Protein AF-A0A815VNF5-F1 (afdb_monomer_lite)

Structure (mmCIF, N/CA/C/O backbone):
data_AF-A0A815VNF5-F1
#
_entry.id   AF-A0A815VNF5-F1
#
loop_
_atom_site.group_PDB
_atom_site.id
_atom_site.type_symbol
_atom_site.label_atom_id
_atom_site.label_alt_id
_atom_site.label_comp_id
_atom_site.label_asym_id
_atom_site.label_entity_id
_atom_site.label_seq_id
_atom_site.pdbx_PDB_ins_code
_atom_site.Cartn_x
_atom_site.Cartn_y
_atom_site.Cartn_z
_atom_site.occupancy
_atom_site.B_iso_or_equiv
_atom_site.auth_seq_id
_atom_site.auth_comp_id
_atom_site.auth_asym_id
_atom_site.auth_atom_id
_atom_site.pdbx_PDB_model_num
ATOM 1 N N . MET A 1 1 ? -1.645 0.702 -2.347 1.00 74.38 1 MET A N 1
ATOM 2 C CA . MET A 1 1 ? -3.074 0.813 -1.986 1.00 74.38 1 MET A CA 1
ATOM 3 C C . MET A 1 1 ? -3.309 1.070 -0.500 1.00 74.38 1 MET A C 1
ATOM 5 O O . MET A 1 1 ? -3.983 2.034 -0.186 1.00 74.38 1 MET A O 1
ATOM 9 N N . GLN A 1 2 ? -2.699 0.323 0.430 1.00 83.88 2 GLN A N 1
ATOM 10 C CA . GLN A 1 2 ? -2.966 0.500 1.873 1.00 83.88 2 GLN A CA 1
ATOM 11 C C . GLN A 1 2 ? -2.669 1.914 2.420 1.00 83.88 2 GLN A C 1
ATOM 13 O O . GLN A 1 2 ? -3.548 2.535 3.009 1.00 83.88 2 GLN A O 1
ATOM 18 N N . ILE A 1 3 ? -1.483 2.481 2.158 1.00 82.69 3 ILE A N 1
ATOM 19 C CA . ILE A 1 3 ? -1.158 3.862 2.581 1.00 82.69 3 ILE A CA 1
ATOM 20 C C . ILE A 1 3 ? -2.130 4.875 1.956 1.00 82.69 3 ILE A C 1
ATOM 22 O O . ILE A 1 3 ? -2.616 5.762 2.647 1.00 82.69 3 ILE A O 1
ATOM 26 N N . LEU A 1 4 ? -2.454 4.707 0.669 1.00 78.62 4 LEU A N 1
ATOM 27 C CA . LEU A 1 4 ? -3.391 5.577 -0.043 1.00 78.62 4 LEU A CA 1
ATOM 28 C C . LEU A 1 4 ? -4.777 5.576 0.613 1.00 78.62 4 LEU A C 1
ATOM 30 O O . LEU A 1 4 ? -5.320 6.647 0.855 1.00 78.62 4 LEU A O 1
ATOM 34 N N . SER A 1 5 ? -5.307 4.397 0.957 1.00 80.00 5 SER A N 1
ATOM 35 C CA . SER A 1 5 ? -6.623 4.278 1.600 1.00 80.00 5 SER A CA 1
ATOM 36 C C . SER A 1 5 ? -6.705 5.013 2.941 1.00 80.00 5 SER A C 1
ATOM 38 O O . SER A 1 5 ? -7.754 5.540 3.275 1.00 80.00 5 SER A O 1
ATOM 40 N N . ILE A 1 6 ? -5.593 5.113 3.682 1.00 82.25 6 ILE A N 1
ATOM 41 C CA . ILE A 1 6 ? -5.537 5.842 4.960 1.00 82.25 6 ILE A CA 1
ATOM 42 C C . ILE A 1 6 ? -5.470 7.358 4.733 1.00 82.25 6 ILE A C 1
ATOM 44 O O . ILE A 1 6 ? -6.067 8.121 5.484 1.00 82.25 6 ILE A O 1
ATOM 48 N N . VAL A 1 7 ? -4.740 7.806 3.710 1.00 80.44 7 VAL A N 1
ATOM 49 C CA . VAL A 1 7 ? -4.598 9.239 3.390 1.00 80.44 7 VAL A CA 1
ATOM 50 C C . VAL A 1 7 ? -5.891 9.819 2.835 1.00 80.44 7 VAL A C 1
ATOM 52 O O . VAL A 1 7 ? -6.235 10.954 3.143 1.00 80.44 7 VAL A O 1
ATOM 55 N N . ALA A 1 8 ? -6.585 9.041 2.010 1.00 76.44 8 ALA A N 1
ATOM 56 C CA . ALA A 1 8 ? -7.826 9.439 1.364 1.00 76.44 8 ALA A CA 1
ATOM 57 C C . ALA A 1 8 ? -9.077 9.082 2.184 1.00 76.44 8 ALA A C 1
ATOM 59 O O . ALA A 1 8 ? -10.189 9.249 1.689 1.00 76.44 8 ALA A O 1
ATOM 60 N N . LEU A 1 9 ? -8.906 8.580 3.414 1.00 76.94 9 LEU A N 1
ATOM 61 C CA . LEU A 1 9 ? -10.015 8.193 4.276 1.00 76.94 9 LEU A CA 1
ATOM 62 C C . LEU A 1 9 ? -10.862 9.419 4.629 1.00 76.94 9 LEU A C 1
ATOM 64 O O . LEU A 1 9 ? -10.343 10.438 5.096 1.00 76.94 9 LEU A O 1
ATOM 68 N N . GLU A 1 10 ? -12.176 9.305 4.466 1.00 69.69 10 GLU A N 1
ATOM 69 C CA . GLU A 1 10 ? -13.089 10.275 5.058 1.00 69.69 10 GLU A CA 1
ATOM 70 C C . GLU A 1 10 ? -13.142 10.103 6.578 1.00 69.69 10 GLU A C 1
ATOM 72 O O . GLU A 1 10 ? -12.701 9.099 7.146 1.00 69.69 10 GLU A O 1
ATOM 77 N N . LYS A 1 11 ? -13.687 11.108 7.268 1.00 71.75 11 LYS A N 1
ATOM 78 C CA . LYS A 1 11 ? -13.906 11.011 8.709 1.00 71.75 11 LYS A CA 1
ATOM 79 C C . LYS A 1 11 ? -14.863 9.850 8.990 1.00 71.75 11 LYS A C 1
ATOM 81 O O . LYS A 1 11 ? -16.056 9.959 8.721 1.00 71.75 11 LYS A O 1
ATOM 86 N N . SER A 1 12 ? -14.348 8.784 9.594 1.00 61.00 12 SER A N 1
ATOM 87 C CA . SER A 1 12 ? -15.161 7.640 9.990 1.00 61.00 12 SER A CA 1
ATOM 88 C C . SER A 1 12 ? -16.193 8.041 11.051 1.00 61.00 12 SER A C 1
ATOM 90 O O . SER A 1 12 ? -15.933 8.859 11.941 1.00 61.00 12 SER A O 1
ATOM 92 N N . CYS A 1 13 ? -17.388 7.448 10.980 1.00 65.69 13 CYS A N 1
ATOM 93 C CA . CYS A 1 13 ? -18.442 7.663 11.975 1.00 65.69 13 CYS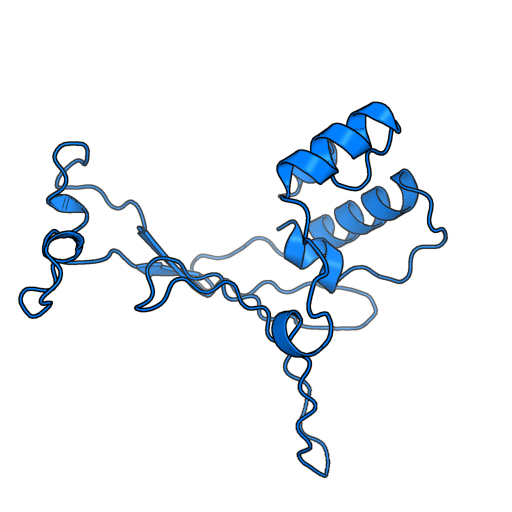 A CA 1
ATOM 94 C C . CYS A 1 13 ? -18.052 7.141 13.374 1.00 65.69 13 CYS A C 1
ATOM 96 O O . CYS A 1 13 ? -18.627 7.573 14.374 1.00 65.69 13 CYS A O 1
ATOM 98 N N . SER A 1 14 ? -17.065 6.239 13.459 1.00 75.69 14 SER A N 1
ATOM 99 C CA . SER A 1 14 ? -16.522 5.701 14.709 1.00 75.69 14 SER A CA 1
ATOM 100 C C . SER A 1 14 ? -15.030 5.376 14.615 1.00 75.69 14 SER A C 1
ATOM 102 O O . SER A 1 14 ? -14.457 5.283 13.533 1.00 75.69 14 SER A O 1
ATOM 104 N N . THR A 1 15 ? -14.405 5.148 15.770 1.00 73.00 15 THR A N 1
ATOM 105 C CA . THR A 1 15 ? -13.019 4.668 15.902 1.00 73.00 15 THR A CA 1
ATOM 106 C C . THR A 1 15 ? -12.923 3.141 15.991 1.00 73.00 15 THR A C 1
ATOM 108 O O . THR A 1 15 ? -11.851 2.601 16.266 1.00 73.00 15 THR A O 1
ATOM 111 N N . LYS A 1 16 ? -14.040 2.428 15.794 1.00 82.62 16 LYS A N 1
ATOM 112 C CA . LYS A 1 16 ? -14.064 0.964 15.756 1.00 82.62 16 LYS A CA 1
ATOM 113 C C . LYS A 1 16 ? -13.322 0.454 14.528 1.00 82.62 16 LYS A C 1
ATOM 115 O O . LYS A 1 16 ? -13.369 1.054 13.459 1.00 82.62 16 LYS A O 1
ATOM 120 N N . GLY A 1 17 ? -12.659 -0.686 14.693 1.00 79.19 17 GLY A N 1
ATOM 121 C CA . GLY A 1 17 ? -11.789 -1.211 13.653 1.00 79.19 17 GLY A CA 1
ATOM 122 C C . GLY A 1 17 ? -12.496 -1.622 12.367 1.00 79.19 17 GLY A C 1
ATOM 123 O O . GLY A 1 17 ? -11.948 -1.394 11.297 1.00 79.19 17 GLY A O 1
ATOM 124 N N . GLU A 1 18 ? -13.707 -2.175 12.457 1.00 83.69 18 GLU A N 1
ATOM 125 C CA . GLU A 1 18 ? -14.493 -2.528 11.267 1.00 83.69 18 GLU A CA 1
ATOM 126 C C . GLU A 1 18 ? -14.957 -1.284 10.505 1.00 83.69 18 GLU A C 1
ATOM 128 O O . GLU A 1 18 ? -14.762 -1.224 9.298 1.00 83.69 18 GLU A O 1
ATOM 133 N N . ASP A 1 19 ? -15.427 -0.251 11.206 1.00 84.94 19 ASP A N 1
ATOM 134 C CA . ASP A 1 19 ? -15.868 1.001 10.580 1.00 84.94 19 ASP A CA 1
ATOM 135 C C . ASP A 1 19 ? -14.719 1.680 9.807 1.00 84.94 19 ASP A C 1
ATOM 137 O O . ASP A 1 19 ? -14.915 2.196 8.711 1.00 84.94 19 ASP A O 1
ATOM 141 N N . ILE A 1 20 ? -13.487 1.633 10.332 1.00 84.44 20 ILE A N 1
ATOM 142 C CA . ILE A 1 20 ? -12.302 2.141 9.617 1.00 84.44 20 ILE A CA 1
ATOM 143 C C . ILE A 1 20 ? -12.037 1.326 8.343 1.00 84.44 20 ILE A C 1
ATOM 145 O O . ILE A 1 20 ? -11.663 1.888 7.315 1.00 84.44 20 ILE A O 1
ATOM 149 N N . ARG A 1 21 ? -12.208 0.002 8.394 1.00 86.44 21 ARG A N 1
ATOM 150 C CA . ARG A 1 21 ? -11.981 -0.884 7.241 1.00 86.44 21 ARG A CA 1
ATOM 151 C C . ARG A 1 21 ? -13.049 -0.696 6.170 1.00 86.44 21 ARG A C 1
ATOM 153 O O . ARG A 1 21 ? -12.710 -0.680 4.991 1.00 86.44 21 ARG A O 1
ATOM 160 N N . ASP A 1 22 ? -14.297 -0.473 6.567 1.00 87.38 22 ASP A N 1
ATOM 161 C CA . ASP A 1 22 ? -15.389 -0.161 5.644 1.00 87.38 22 ASP A CA 1
ATOM 162 C C . ASP A 1 22 ? -15.110 1.134 4.868 1.00 87.38 22 ASP A C 1
ATOM 164 O O . ASP A 1 22 ? -15.230 1.154 3.640 1.00 87.38 22 ASP A O 1
ATOM 168 N N . GLU A 1 23 ? -14.627 2.181 5.545 1.00 84.62 23 GLU A N 1
ATOM 169 C CA . GLU A 1 23 ? -14.225 3.425 4.875 1.00 84.62 23 GLU A CA 1
ATOM 170 C C . GLU A 1 23 ? -13.025 3.223 3.936 1.00 84.62 23 GLU A C 1
ATOM 172 O O . GLU A 1 23 ? -12.998 3.779 2.837 1.00 84.62 23 GLU A O 1
ATOM 177 N N . LYS A 1 24 ? -12.053 2.369 4.294 1.00 86.25 24 LYS A N 1
ATOM 178 C CA . LYS A 1 24 ? -10.941 2.030 3.385 1.00 86.25 24 LYS A CA 1
ATOM 179 C C . LYS A 1 24 ? -11.449 1.374 2.102 1.00 86.25 24 LYS A C 1
ATOM 181 O O . LYS A 1 24 ? -11.000 1.741 1.018 1.00 86.25 24 LYS A O 1
ATOM 186 N N . VAL A 1 25 ? -12.379 0.424 2.211 1.00 88.06 25 VAL A N 1
ATOM 187 C CA . VAL A 1 25 ? -12.983 -0.251 1.049 1.00 88.06 25 VAL A CA 1
ATOM 188 C C . VAL A 1 25 ? -13.771 0.741 0.194 1.00 88.06 25 VAL A C 1
ATOM 190 O O . VAL A 1 25 ? -13.657 0.712 -1.030 1.00 88.06 25 VAL A O 1
ATOM 193 N N . LYS A 1 26 ? -14.521 1.660 0.815 1.00 84.75 26 LYS A N 1
ATOM 194 C CA . LYS A 1 26 ? -15.244 2.730 0.110 1.00 84.75 26 LYS A CA 1
ATOM 195 C C . LYS A 1 26 ? -14.292 3.581 -0.734 1.00 84.75 26 LYS A C 1
ATOM 197 O O . LYS A 1 26 ? -14.567 3.810 -1.907 1.00 84.75 26 LYS A O 1
ATOM 202 N N . VAL A 1 27 ? -13.147 3.973 -0.171 1.00 83.69 27 VAL A N 1
ATOM 203 C CA . VAL A 1 27 ? -12.111 4.712 -0.906 1.00 83.69 27 VAL A CA 1
ATOM 204 C C . VAL A 1 27 ? -11.576 3.899 -2.081 1.00 83.69 27 VAL A C 1
ATOM 206 O O . VAL A 1 27 ? -11.474 4.445 -3.175 1.00 83.69 27 VAL A O 1
ATOM 209 N N . LEU A 1 28 ? -11.254 2.614 -1.885 1.00 83.69 28 LEU A N 1
ATOM 210 C CA . LEU A 1 28 ? -10.732 1.756 -2.959 1.00 83.69 28 LEU A CA 1
ATOM 211 C C . LEU A 1 28 ? -11.724 1.627 -4.124 1.00 83.69 28 LEU A C 1
ATOM 213 O O . LEU A 1 28 ? -11.316 1.726 -5.275 1.00 83.69 28 LEU A O 1
ATOM 217 N N . ARG A 1 29 ? -13.026 1.530 -3.835 1.00 83.44 29 ARG A N 1
ATOM 218 C CA . ARG A 1 29 ? -14.090 1.508 -4.856 1.00 83.44 29 ARG A CA 1
ATOM 219 C C . ARG A 1 29 ? -14.216 2.802 -5.657 1.00 83.44 29 ARG A C 1
ATOM 221 O O . ARG A 1 29 ? -14.684 2.773 -6.791 1.00 83.44 29 ARG A O 1
ATOM 228 N N . CYS A 1 30 ? -13.817 3.934 -5.082 1.00 81.38 30 CYS A N 1
ATOM 229 C CA . CYS A 1 30 ? -13.821 5.230 -5.760 1.00 81.38 30 CYS A CA 1
ATOM 230 C C . CYS A 1 30 ? -12.596 5.450 -6.665 1.00 81.38 30 CYS A C 1
ATOM 232 O O . CYS A 1 30 ? -12.515 6.480 -7.342 1.00 81.38 30 CYS A O 1
ATOM 234 N N . ILE A 1 31 ? -11.634 4.521 -6.671 1.00 80.75 31 ILE A N 1
ATOM 235 C CA . ILE A 1 31 ? -10.441 4.606 -7.512 1.00 80.75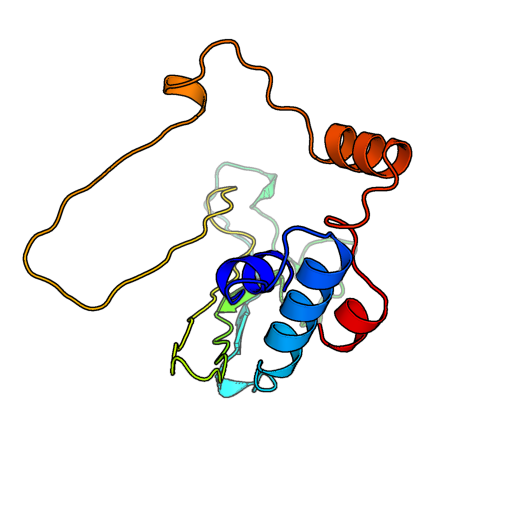 31 ILE A CA 1
ATOM 236 C C . ILE A 1 31 ? -10.809 4.182 -8.929 1.00 80.75 31 ILE A C 1
ATOM 238 O O . ILE A 1 31 ? -11.252 3.062 -9.177 1.00 80.75 31 ILE A O 1
ATOM 242 N N . SER A 1 32 ? -10.603 5.088 -9.883 1.00 80.19 32 SER A N 1
ATOM 243 C CA . SER A 1 32 ? -10.815 4.761 -11.294 1.00 80.19 32 SER A CA 1
ATOM 244 C C . SER A 1 32 ? -9.795 3.712 -11.767 1.00 80.19 32 SER A C 1
ATOM 246 O O . SER A 1 32 ? -8.622 3.809 -11.394 1.00 80.19 32 SER A O 1
ATOM 248 N N . PRO A 1 33 ? -10.194 2.738 -12.611 1.00 80.88 33 PRO A N 1
ATOM 249 C CA . PRO A 1 33 ? -9.265 1.762 -13.169 1.00 80.88 33 PRO A CA 1
ATOM 250 C C . PRO A 1 33 ? -8.078 2.444 -13.854 1.00 80.88 33 PRO A C 1
ATOM 252 O O . PRO A 1 33 ? -8.257 3.348 -14.672 1.00 80.88 33 PRO A O 1
ATOM 255 N N . ILE A 1 34 ? -6.869 1.989 -13.526 1.00 81.06 34 ILE A N 1
ATOM 256 C CA . ILE A 1 34 ? -5.627 2.552 -14.056 1.00 81.06 34 ILE A CA 1
ATOM 257 C C . ILE A 1 34 ? -5.552 2.271 -15.557 1.00 81.06 34 ILE A C 1
ATOM 259 O O . ILE A 1 34 ? -5.614 1.117 -15.991 1.00 81.06 34 ILE A O 1
ATOM 263 N N . LYS A 1 35 ? -5.373 3.320 -16.358 1.00 82.00 35 LYS A N 1
ATOM 264 C CA . LYS A 1 35 ? -5.136 3.192 -17.795 1.00 82.00 35 LYS A CA 1
ATOM 265 C C . LYS A 1 35 ? -3.643 3.188 -18.092 1.00 82.00 35 LYS A C 1
ATOM 267 O O . LYS A 1 35 ? -2.852 3.783 -17.372 1.00 82.00 35 LYS A O 1
ATOM 272 N N . MET A 1 36 ? -3.254 2.580 -19.212 1.00 79.69 36 MET A N 1
ATOM 273 C CA . MET A 1 36 ? -1.845 2.534 -19.632 1.00 79.69 36 MET A CA 1
ATOM 274 C C . MET A 1 36 ? -1.259 3.919 -19.951 1.00 79.69 36 MET A C 1
ATOM 276 O O . MET A 1 36 ? -0.047 4.080 -19.898 1.00 79.69 36 MET A O 1
ATOM 280 N N . GLU A 1 37 ? -2.100 4.913 -20.259 1.00 81.94 37 GLU A N 1
ATOM 281 C CA . GLU A 1 37 ? -1.680 6.311 -20.456 1.00 81.94 37 GLU A CA 1
ATOM 282 C C . GLU A 1 37 ? -1.186 6.975 -19.161 1.00 81.94 37 GLU A C 1
ATOM 284 O O . GLU A 1 37 ? -0.298 7.824 -19.206 1.00 81.94 37 GLU A O 1
ATOM 289 N N . ASP A 1 38 ? -1.687 6.520 -18.012 1.00 74.88 38 ASP A N 1
ATOM 290 C CA . ASP A 1 38 ? -1.368 7.063 -16.689 1.00 74.88 38 ASP A CA 1
ATOM 291 C C . ASP A 1 38 ? -0.214 6.317 -16.001 1.00 74.88 38 ASP A C 1
ATOM 293 O O . ASP A 1 38 ? 0.107 6.591 -14.840 1.00 74.88 38 ASP A O 1
ATOM 297 N N . VAL A 1 39 ? 0.396 5.348 -16.695 1.00 78.44 39 VAL A N 1
ATOM 298 C CA . VAL A 1 39 ? 1.434 4.474 -16.145 1.00 78.44 39 VAL A CA 1
ATOM 299 C C . VAL A 1 39 ? 2.729 4.631 -16.921 1.00 78.44 39 VAL A C 1
ATOM 301 O O . VAL A 1 39 ? 2.836 4.280 -18.093 1.00 78.44 39 VAL A O 1
ATOM 304 N N . VAL A 1 40 ? 3.771 5.058 -16.212 1.00 80.56 40 VAL A N 1
ATOM 305 C CA . VAL A 1 40 ? 5.140 5.016 -16.728 1.00 80.56 40 VAL A CA 1
ATOM 306 C C . VAL A 1 40 ? 5.867 3.836 -16.098 1.00 80.56 40 VAL A C 1
ATOM 308 O O . VAL A 1 40 ? 6.143 3.823 -14.894 1.00 80.56 40 VAL A O 1
ATOM 311 N N . LEU A 1 41 ? 6.195 2.859 -16.939 1.00 80.94 41 LEU A N 1
ATOM 312 C CA . LEU A 1 41 ? 6.989 1.689 -16.582 1.00 80.94 41 LEU A CA 1
ATOM 313 C C . LEU A 1 41 ? 8.439 1.887 -17.021 1.00 80.94 41 LEU A C 1
ATOM 315 O O . LEU A 1 41 ? 8.708 2.397 -18.106 1.00 80.94 41 LEU A O 1
ATOM 319 N N . GLY A 1 42 ? 9.372 1.448 -16.187 1.00 78.56 42 GLY A N 1
ATOM 320 C CA . GLY A 1 42 ? 10.796 1.461 -16.482 1.00 78.56 42 GLY A CA 1
ATOM 321 C C . GLY A 1 42 ? 11.474 0.172 -16.036 1.00 78.56 42 GLY A C 1
ATOM 322 O O . GLY A 1 42 ? 11.014 -0.533 -15.133 1.00 78.56 42 GLY A O 1
ATOM 323 N N . GLN A 1 43 ? 12.603 -0.125 -16.665 1.00 80.69 43 GLN A N 1
ATOM 324 C CA . GLN A 1 43 ? 13.484 -1.215 -16.272 1.00 80.69 43 GLN A CA 1
ATOM 325 C C . GLN A 1 43 ? 14.886 -0.650 -16.050 1.00 80.69 43 GLN A C 1
ATOM 327 O O . GLN A 1 43 ? 15.359 0.138 -16.870 1.00 80.69 43 GLN A O 1
ATOM 332 N N . TYR A 1 44 ? 15.528 -0.994 -14.931 1.00 76.56 44 TYR A N 1
ATOM 333 C CA . TYR A 1 44 ? 16.880 -0.511 -14.672 1.00 76.56 44 TYR A CA 1
ATOM 334 C C . TYR A 1 44 ? 17.879 -1.257 -15.560 1.00 76.56 44 TYR A C 1
ATOM 336 O O . TYR A 1 44 ? 17.833 -2.483 -15.703 1.00 76.56 44 TYR A O 1
ATOM 344 N N . ILE A 1 45 ? 18.779 -0.483 -16.151 1.00 78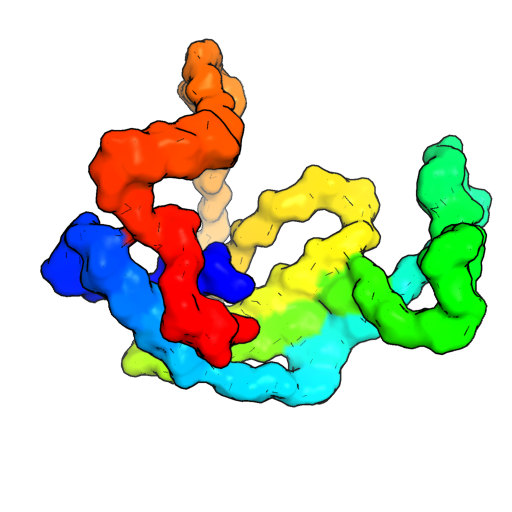.06 45 ILE A N 1
ATOM 345 C CA . ILE A 1 45 ? 19.897 -0.954 -16.964 1.00 78.06 45 ILE A CA 1
ATOM 346 C C . ILE A 1 45 ? 21.193 -0.824 -16.163 1.00 78.06 45 ILE A C 1
ATOM 348 O O . ILE A 1 45 ? 21.234 -0.083 -15.178 1.00 78.06 45 ILE A O 1
ATOM 352 N N . ASP A 1 46 ? 22.229 -1.553 -16.576 1.00 72.94 46 ASP A N 1
ATOM 353 C CA . ASP A 1 46 ? 23.555 -1.479 -15.960 1.00 72.94 46 ASP A CA 1
ATOM 354 C C . ASP A 1 46 ? 24.070 -0.028 -15.922 1.00 72.94 46 ASP A C 1
ATOM 356 O O . ASP A 1 46 ? 23.921 0.744 -16.877 1.00 72.94 46 ASP A O 1
ATOM 360 N N . LYS A 1 47 ? 24.676 0.338 -14.792 1.00 66.31 47 LYS A N 1
ATOM 361 C CA . LYS A 1 47 ? 25.342 1.613 -14.569 1.00 66.31 47 LYS A CA 1
ATOM 362 C C . LYS A 1 47 ? 26.841 1.355 -14.400 1.00 66.31 47 LYS A C 1
ATOM 364 O O . LYS A 1 47 ? 27.354 1.225 -13.290 1.00 66.31 47 LYS A O 1
ATOM 369 N N . SER A 1 48 ? 27.564 1.355 -15.519 1.00 58.84 48 SER A N 1
ATOM 370 C CA . SER A 1 48 ? 29.009 1.078 -15.576 1.00 58.84 48 SER A CA 1
ATOM 371 C C . SER A 1 48 ? 29.886 2.023 -14.729 1.00 58.84 48 SER A C 1
ATOM 373 O O . SER A 1 48 ? 31.020 1.670 -14.400 1.00 58.84 48 SER A O 1
ATOM 375 N N . ASP A 1 49 ? 29.358 3.196 -14.356 1.00 59.47 49 ASP A N 1
ATOM 376 C CA . ASP A 1 49 ? 30.048 4.273 -13.627 1.00 59.47 49 ASP A CA 1
ATOM 377 C C . ASP A 1 49 ? 29.855 4.270 -12.094 1.00 59.47 49 ASP A C 1
ATOM 379 O O . ASP A 1 49 ? 30.376 5.153 -11.411 1.00 59.47 49 ASP A O 1
ATOM 383 N N . SER A 1 50 ? 29.124 3.316 -11.499 1.00 57.84 50 SER A N 1
ATOM 384 C CA . SER A 1 50 ? 28.982 3.259 -10.032 1.00 57.84 50 SER A CA 1
ATOM 385 C C . SER A 1 50 ? 30.110 2.474 -9.350 1.00 57.84 50 SER A C 1
ATOM 387 O O . SER A 1 50 ? 30.468 1.368 -9.763 1.00 57.84 50 SER A O 1
ATOM 389 N N . SER A 1 51 ? 30.645 3.027 -8.255 1.00 56.81 51 SER A N 1
ATOM 390 C CA . SER A 1 51 ? 31.662 2.394 -7.398 1.00 56.81 51 SER A CA 1
ATOM 391 C C . SER A 1 51 ? 31.140 1.197 -6.591 1.00 56.81 51 SER A C 1
ATOM 393 O O . SER A 1 51 ? 31.938 0.405 -6.099 1.00 56.81 51 SER A O 1
ATOM 395 N N . ASP A 1 52 ? 29.820 1.050 -6.468 1.00 58.44 52 ASP A N 1
ATOM 396 C CA . ASP A 1 52 ? 29.177 -0.060 -5.765 1.00 58.44 52 ASP A CA 1
ATOM 397 C C . ASP A 1 52 ? 28.948 -1.257 -6.699 1.00 58.44 52 ASP A C 1
ATOM 399 O O . ASP A 1 52 ? 28.231 -1.155 -7.696 1.00 58.44 52 ASP A O 1
ATOM 403 N N . ASN A 1 53 ? 29.529 -2.410 -6.347 1.00 58.50 53 ASN A N 1
ATOM 404 C CA . ASN A 1 53 ? 29.463 -3.656 -7.126 1.00 58.50 53 ASN A CA 1
ATOM 405 C C . ASN A 1 53 ? 28.033 -4.179 -7.366 1.00 58.50 53 ASN A C 1
ATOM 407 O O . ASN A 1 53 ? 27.809 -4.867 -8.356 1.00 58.50 53 ASN A O 1
ATOM 411 N N . GLU A 1 54 ? 27.072 -3.855 -6.496 1.00 58.31 54 GLU A N 1
ATOM 412 C CA . GLU A 1 54 ? 25.682 -4.336 -6.592 1.00 58.31 54 GLU A CA 1
ATOM 413 C C . GLU A 1 54 ? 24.867 -3.616 -7.687 1.00 58.31 54 GLU A C 1
ATOM 415 O O . GLU A 1 54 ? 23.899 -4.172 -8.195 1.00 58.31 54 GLU A O 1
ATOM 420 N N . TYR A 1 55 ? 25.280 -2.413 -8.109 1.00 57.44 55 TYR A N 1
ATOM 421 C CA . TYR A 1 55 ? 24.585 -1.619 -9.138 1.00 57.44 55 TYR A CA 1
ATOM 422 C C . TYR A 1 55 ? 25.201 -1.745 -10.545 1.00 57.44 55 TYR A C 1
ATOM 424 O O . TYR A 1 55 ? 24.720 -1.104 -11.478 1.00 57.44 55 TYR A O 1
ATOM 432 N N . ARG A 1 56 ? 26.240 -2.580 -10.707 1.00 60.66 56 ARG A N 1
ATOM 433 C CA . ARG A 1 56 ? 26.940 -2.839 -11.987 1.00 60.66 56 ARG A CA 1
ATOM 434 C C . ARG A 1 56 ? 26.297 -3.945 -12.837 1.00 60.66 56 ARG A C 1
ATOM 436 O O . ARG A 1 56 ? 26.938 -4.489 -13.729 1.00 60.66 56 ARG A O 1
ATOM 443 N N . GLN A 1 57 ? 25.096 -4.391 -12.483 1.00 67.81 57 GLN A N 1
ATOM 444 C CA . GLN A 1 57 ? 24.379 -5.436 -13.210 1.00 67.81 57 GLN A CA 1
ATOM 445 C C . GLN A 1 57 ? 22.973 -4.935 -13.493 1.00 67.81 57 GLN A C 1
ATOM 447 O O . GLN A 1 57 ? 22.260 -4.535 -12.572 1.00 67.81 57 GLN A O 1
ATOM 452 N N . GLY A 1 58 ? 22.577 -4.936 -14.764 1.00 74.50 58 GLY A N 1
ATOM 453 C CA . GLY A 1 58 ? 21.220 -4.623 -15.178 1.00 74.50 58 GLY A CA 1
ATOM 454 C C . GLY A 1 58 ? 20.247 -5.726 -14.765 1.00 74.50 58 GLY A C 1
ATOM 455 O O . GLY A 1 58 ? 20.630 -6.836 -14.395 1.00 74.50 58 GLY A O 1
ATOM 456 N N . TYR A 1 59 ? 18.948 -5.441 -14.839 1.00 78.88 59 TYR A N 1
ATOM 457 C CA . TYR A 1 59 ? 17.931 -6.423 -14.454 1.00 78.88 59 TYR A CA 1
ATOM 458 C C . TYR A 1 59 ? 17.999 -7.717 -15.280 1.00 78.88 59 TYR A C 1
ATOM 460 O O . TYR A 1 59 ? 17.774 -8.805 -14.751 1.00 78.88 59 TYR A O 1
ATOM 468 N N . LEU A 1 60 ? 18.353 -7.596 -16.562 1.00 81.12 60 LEU A N 1
ATOM 469 C CA . LEU A 1 60 ? 18.498 -8.718 -17.495 1.00 81.12 60 LEU A CA 1
ATOM 470 C C . LEU A 1 60 ? 19.802 -9.510 -17.307 1.00 81.12 60 LEU A C 1
ATOM 472 O O . LEU A 1 60 ? 19.914 -10.615 -17.834 1.00 81.12 60 LEU A O 1
ATOM 476 N N . ASP A 1 61 ? 20.765 -8.974 -16.553 1.00 79.88 61 ASP A N 1
ATOM 477 C CA . ASP A 1 61 ? 22.044 -9.638 -16.272 1.00 79.88 61 ASP A CA 1
ATOM 478 C C . ASP A 1 61 ? 21.946 -10.600 -15.080 1.00 79.88 61 ASP A C 1
ATOM 480 O O . ASP A 1 61 ? 22.858 -11.388 -14.822 1.00 79.88 61 ASP A O 1
ATOM 484 N N . ASN A 1 62 ? 20.828 -10.564 -14.348 1.00 79.31 62 ASN A N 1
ATOM 485 C CA . ASN A 1 62 ? 20.589 -11.454 -13.225 1.00 79.31 62 ASN A CA 1
ATOM 486 C C . ASN A 1 62 ? 20.314 -12.889 -13.731 1.00 79.31 62 ASN A C 1
ATOM 488 O O . ASN A 1 62 ? 19.384 -13.084 -14.517 1.00 79.31 62 ASN A O 1
ATOM 492 N N . PRO A 1 63 ? 21.049 -13.919 -13.259 1.00 77.56 63 PRO A N 1
ATOM 493 C CA . PRO A 1 63 ? 20.917 -15.297 -13.750 1.00 77.56 63 PRO A CA 1
ATOM 494 C C . PRO A 1 63 ? 19.525 -15.917 -13.542 1.00 77.56 63 PRO A C 1
ATOM 496 O O . PRO A 1 63 ? 19.209 -16.921 -14.176 1.00 77.56 63 PRO A O 1
ATOM 499 N N . GLY A 1 64 ? 18.689 -15.341 -12.669 1.00 81.62 64 GLY A N 1
ATOM 500 C CA . GLY A 1 64 ? 17.301 -15.766 -12.462 1.00 81.62 64 GLY A CA 1
ATOM 501 C C . GLY A 1 64 ? 16.274 -15.134 -13.412 1.00 81.62 64 GLY A C 1
ATOM 502 O O . GLY A 1 64 ? 15.087 -15.435 -13.291 1.00 81.62 64 GLY A O 1
ATOM 503 N N . VAL A 1 65 ? 16.685 -14.243 -14.322 1.00 83.25 65 VAL A N 1
ATOM 504 C CA . VAL A 1 65 ? 15.786 -13.449 -15.173 1.00 83.25 65 VAL A CA 1
ATOM 505 C C . VAL A 1 65 ? 15.984 -13.811 -16.646 1.00 83.25 65 VAL A C 1
ATOM 507 O O . VAL A 1 65 ? 17.102 -13.957 -17.132 1.00 83.25 65 VAL A O 1
ATOM 510 N N . SER A 1 66 ? 14.879 -13.965 -17.382 1.00 84.25 66 SER A N 1
ATOM 511 C CA . SER A 1 66 ? 14.935 -14.159 -18.836 1.00 84.25 66 SER A CA 1
ATOM 512 C C . SER A 1 66 ? 15.465 -12.903 -19.532 1.00 84.25 66 SER A C 1
ATOM 514 O O . SER A 1 66 ? 15.043 -11.795 -19.206 1.00 84.25 66 SER A O 1
ATOM 516 N N . LYS A 1 67 ? 16.319 -13.070 -20.547 1.00 80.94 67 LYS A N 1
ATOM 517 C CA . LYS A 1 67 ? 16.893 -11.955 -21.323 1.00 80.94 67 LYS A CA 1
ATOM 518 C C . LYS A 1 67 ? 15.851 -11.139 -22.101 1.00 80.94 67 LYS A C 1
ATOM 520 O O . LYS A 1 67 ? 16.103 -9.980 -22.395 1.00 80.94 67 LYS A O 1
ATOM 525 N N . ASP A 1 68 ? 14.675 -11.712 -22.355 1.00 85.62 68 ASP A N 1
ATOM 526 C CA . ASP A 1 68 ? 13.539 -11.034 -23.002 1.00 85.62 68 ASP A CA 1
ATOM 527 C C . ASP A 1 68 ? 12.497 -10.517 -21.988 1.00 85.62 68 ASP A C 1
ATOM 529 O O . ASP A 1 68 ? 11.357 -10.197 -22.341 1.00 85.62 68 ASP A O 1
ATOM 533 N N . SER A 1 69 ? 12.846 -10.472 -20.697 1.00 84.62 69 SER A N 1
ATOM 534 C CA . SER A 1 69 ? 11.927 -10.066 -19.634 1.00 84.62 69 SER A CA 1
ATOM 535 C C . SER A 1 69 ? 11.528 -8.595 -19.755 1.00 84.62 69 SER A C 1
ATOM 537 O O . SER A 1 69 ? 12.347 -7.689 -19.618 1.00 84.62 69 SER A O 1
ATOM 539 N N . LYS A 1 70 ? 10.226 -8.349 -19.916 1.00 80.25 70 LYS A N 1
ATOM 540 C CA . LYS A 1 70 ? 9.622 -7.006 -19.872 1.00 80.25 70 LYS A CA 1
ATOM 541 C C . LYS A 1 70 ? 9.104 -6.635 -18.483 1.00 80.25 70 LYS A C 1
ATOM 543 O O . LYS A 1 70 ? 8.290 -5.724 -18.359 1.00 80.25 70 LYS A O 1
ATOM 548 N N . THR A 1 71 ? 9.529 -7.357 -17.443 1.00 79.94 71 THR A N 1
ATOM 549 C CA . THR A 1 71 ? 9.085 -7.084 -16.075 1.00 79.94 71 THR A CA 1
ATOM 550 C C . THR A 1 71 ? 9.548 -5.686 -15.668 1.00 79.94 71 THR A C 1
ATOM 552 O O . THR A 1 71 ? 10.758 -5.428 -15.658 1.00 79.94 71 THR A O 1
ATOM 555 N N . PRO A 1 72 ? 8.615 -4.776 -15.341 1.00 75.50 72 PRO A N 1
ATOM 556 C CA . PRO A 1 72 ? 8.972 -3.443 -14.898 1.00 75.50 72 PRO A CA 1
ATOM 557 C C . PRO A 1 72 ? 9.616 -3.535 -13.514 1.00 75.50 72 PRO A C 1
ATOM 559 O O . PRO A 1 72 ? 9.041 -4.074 -12.568 1.00 75.50 72 PRO A O 1
ATOM 562 N N . THR A 1 73 ? 10.838 -3.028 -13.390 1.00 71.12 73 THR A N 1
ATOM 563 C CA . THR A 1 73 ? 11.537 -2.935 -12.097 1.00 71.12 73 THR A CA 1
ATOM 564 C C . THR A 1 73 ? 11.319 -1.586 -11.432 1.00 71.12 73 THR A C 1
ATOM 566 O O . THR A 1 73 ? 11.507 -1.445 -10.224 1.00 71.12 73 THR A O 1
ATOM 569 N N . TYR A 1 74 ? 10.933 -0.604 -12.243 1.00 65.31 74 TYR A N 1
ATOM 570 C CA . TYR A 1 74 ? 10.567 0.743 -11.869 1.00 65.31 74 TYR A CA 1
ATOM 571 C C . TYR A 1 74 ? 9.118 0.969 -12.303 1.00 65.31 74 TYR A C 1
ATOM 573 O O . TYR A 1 74 ? 8.791 0.848 -13.482 1.00 65.31 74 TYR A O 1
ATOM 581 N N . ASN A 1 75 ? 8.259 1.326 -11.360 1.00 58.09 75 ASN A N 1
ATOM 582 C CA . ASN A 1 75 ? 7.040 2.059 -11.680 1.00 58.09 75 ASN A CA 1
ATOM 583 C C . ASN A 1 75 ? 7.370 3.501 -11.313 1.00 58.09 75 ASN A C 1
ATOM 585 O O . ASN A 1 75 ? 7.961 3.705 -10.262 1.00 58.09 75 ASN A O 1
ATOM 589 N N . THR A 1 76 ? 7.115 4.481 -12.172 1.00 54.53 76 THR A N 1
ATOM 590 C CA . THR A 1 76 ? 7.487 5.880 -11.872 1.00 54.53 76 THR A CA 1
ATOM 591 C C . THR A 1 76 ? 6.331 6.638 -11.253 1.00 54.53 76 THR A C 1
ATOM 593 O O . THR A 1 76 ? 6.503 7.468 -10.361 1.00 54.53 76 THR A O 1
ATOM 596 N N . GLN A 1 77 ? 5.152 6.410 -11.820 1.00 53.75 77 GLN A N 1
ATOM 597 C CA . GLN A 1 77 ? 4.007 7.278 -11.665 1.00 53.75 77 GLN A CA 1
ATOM 598 C C . GLN A 1 77 ? 2.769 6.483 -12.050 1.00 53.75 77 GLN A C 1
ATOM 600 O O . GLN A 1 77 ? 2.733 5.875 -13.118 1.00 53.75 77 GLN A O 1
ATOM 605 N N . VAL A 1 78 ? 1.808 6.465 -11.137 1.00 60.31 78 VAL A N 1
ATOM 606 C CA . VAL A 1 78 ? 0.453 5.980 -11.358 1.00 60.31 78 VAL A CA 1
ATOM 607 C C . VAL A 1 78 ? -0.433 7.120 -10.890 1.00 60.31 78 VAL A C 1
ATOM 609 O O . VAL A 1 78 ? -0.400 7.475 -9.718 1.00 60.31 78 VAL A O 1
ATOM 612 N N . VAL A 1 79 ? -1.170 7.766 -11.781 1.00 60.84 79 VAL A N 1
ATOM 613 C CA . VAL A 1 79 ? -2.114 8.799 -11.339 1.00 60.84 79 VAL A CA 1
ATOM 614 C C . VAL A 1 79 ? -3.388 8.096 -10.886 1.00 60.84 79 VAL A C 1
ATOM 616 O O . VAL A 1 79 ? -3.982 7.337 -11.646 1.00 60.84 79 VAL A O 1
ATOM 619 N N . LEU A 1 80 ? -3.779 8.295 -9.627 1.00 63.41 80 LEU A N 1
ATOM 620 C CA . LEU A 1 80 ? -4.977 7.683 -9.056 1.00 63.41 80 LEU A CA 1
ATOM 621 C C . LEU A 1 80 ? -5.999 8.773 -8.773 1.00 63.41 80 LEU A C 1
ATOM 623 O O . LEU A 1 80 ? -5.906 9.506 -7.795 1.00 63.41 80 LEU A O 1
ATOM 627 N N . LEU A 1 81 ? -6.998 8.870 -9.639 1.00 61.28 81 LEU A N 1
ATOM 628 C CA . LEU A 1 81 ? -8.115 9.773 -9.414 1.00 61.28 81 LEU A CA 1
ATOM 629 C C . LEU A 1 81 ? -9.099 9.104 -8.456 1.00 61.28 81 LEU A C 1
ATOM 631 O O . LEU A 1 81 ? -9.691 8.070 -8.778 1.00 61.28 81 LEU A O 1
ATOM 635 N N . ILE A 1 82 ? -9.233 9.693 -7.268 1.00 65.38 82 ILE A N 1
ATOM 636 C CA . ILE A 1 82 ? -10.222 9.298 -6.269 1.00 65.38 82 ILE A CA 1
ATOM 637 C C . ILE A 1 82 ? -11.414 10.228 -6.439 1.00 65.38 82 ILE A C 1
ATOM 639 O O . ILE A 1 82 ? -11.368 11.392 -6.045 1.00 65.38 82 ILE A O 1
ATOM 643 N N . ASN A 1 83 ? -12.481 9.711 -7.040 1.00 61.62 83 ASN A N 1
ATOM 644 C CA . ASN A 1 83 ? -13.713 10.470 -7.202 1.00 61.62 83 ASN A CA 1
ATOM 645 C C . ASN A 1 83 ? -14.509 10.360 -5.903 1.0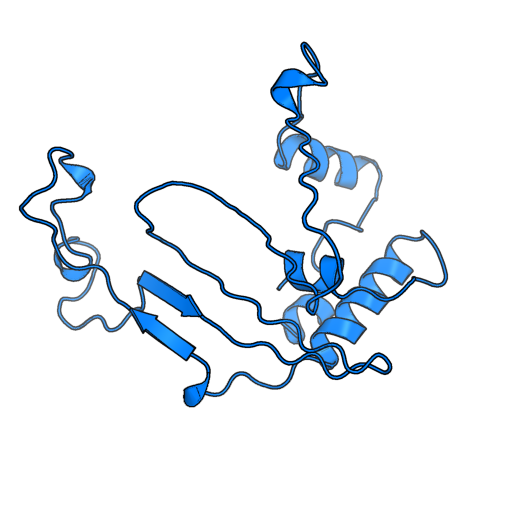0 61.62 83 ASN A C 1
ATOM 647 O O . ASN A 1 83 ? -15.150 9.344 -5.638 1.00 61.62 83 ASN A O 1
ATOM 651 N N . ASN A 1 84 ? -14.422 11.390 -5.072 1.00 62.50 84 ASN A N 1
ATOM 652 C CA . ASN A 1 84 ? -15.165 11.475 -3.823 1.00 62.50 84 ASN A CA 1
ATOM 653 C C . ASN A 1 84 ? -15.918 12.812 -3.745 1.00 62.50 84 ASN A C 1
ATOM 655 O O . ASN A 1 84 ? -15.602 13.728 -4.498 1.00 62.50 84 ASN A O 1
ATOM 659 N N . GLU A 1 85 ? -16.877 12.952 -2.824 1.00 56.34 85 GLU A N 1
ATOM 660 C CA . GLU A 1 85 ? -17.725 14.154 -2.678 1.00 56.34 85 GLU A CA 1
ATOM 661 C C . GLU A 1 85 ? -16.929 15.461 -2.474 1.00 56.34 85 GLU A C 1
ATOM 663 O O . GLU A 1 85 ? -17.460 16.553 -2.660 1.00 56.34 85 GLU A O 1
ATOM 668 N N . GLN A 1 86 ? -15.645 15.360 -2.117 1.00 57.56 86 GLN A N 1
ATOM 669 C CA . GLN A 1 86 ? -14.730 16.490 -1.935 1.00 57.56 86 GLN A CA 1
ATOM 670 C C . GLN A 1 86 ? -13.958 16.906 -3.207 1.00 57.56 86 GLN A C 1
ATOM 672 O O . GLN A 1 86 ? -13.165 17.842 -3.127 1.00 57.56 86 GLN A O 1
ATOM 677 N N . ASP A 1 87 ? -14.167 16.245 -4.359 1.00 52.69 87 ASP A N 1
ATOM 678 C CA . ASP A 1 87 ? -13.484 16.530 -5.642 1.00 52.69 87 ASP A CA 1
ATOM 679 C C . ASP A 1 87 ? -11.943 16.615 -5.507 1.00 52.69 87 ASP A C 1
ATOM 681 O O . ASP A 1 87 ? -11.257 17.448 -6.112 1.00 52.69 87 ASP A O 1
ATOM 685 N N . THR A 1 88 ? -11.366 15.748 -4.667 1.00 55.28 88 THR A N 1
ATOM 686 C CA . THR A 1 88 ? -9.927 15.747 -4.379 1.00 55.28 88 THR A CA 1
ATOM 687 C C . THR A 1 88 ? -9.182 14.819 -5.338 1.00 55.28 88 THR A C 1
ATOM 689 O O . THR A 1 88 ? -9.160 13.604 -5.157 1.00 55.28 88 THR A O 1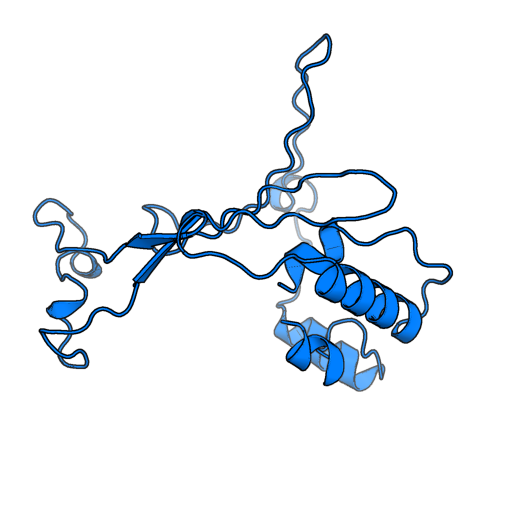
ATOM 692 N N . SER A 1 89 ? -8.488 15.387 -6.326 1.00 56.34 89 SER A N 1
ATOM 693 C CA . SER A 1 89 ? -7.516 14.644 -7.137 1.00 56.34 89 SER A CA 1
ATOM 694 C C . SER A 1 89 ? -6.229 14.409 -6.334 1.00 56.34 89 SER A C 1
ATOM 696 O O . SER A 1 89 ? -5.540 15.371 -5.979 1.00 56.34 89 SER A O 1
ATOM 698 N N . ILE A 1 90 ? -5.898 13.148 -6.041 1.00 63.50 90 ILE A N 1
ATOM 699 C CA . ILE A 1 90 ? -4.666 12.775 -5.332 1.00 63.50 90 ILE A CA 1
ATOM 700 C C . ILE A 1 90 ? -3.695 12.105 -6.304 1.00 63.50 90 ILE A C 1
ATOM 702 O O . ILE A 1 90 ? -3.816 10.926 -6.617 1.00 63.50 90 ILE A O 1
ATOM 706 N N . ASP A 1 91 ? -2.659 12.826 -6.719 1.00 61.47 91 ASP A N 1
ATOM 707 C CA . ASP A 1 91 ? -1.610 12.246 -7.557 1.00 61.47 91 ASP A CA 1
ATOM 708 C C . ASP A 1 91 ? -0.676 11.360 -6.714 1.00 61.47 91 ASP A C 1
ATOM 710 O O . ASP A 1 91 ? 0.149 11.851 -5.938 1.00 61.47 91 ASP A O 1
ATOM 714 N N . PHE A 1 92 ? -0.793 10.035 -6.855 1.00 64.25 92 PHE A N 1
ATOM 715 C CA . PHE A 1 92 ? -0.012 9.068 -6.077 1.00 64.25 92 PHE A CA 1
ATOM 716 C C . PHE A 1 92 ? 1.131 8.429 -6.882 1.00 64.25 92 PHE A C 1
ATOM 718 O O . PHE A 1 92 ? 0.986 7.369 -7.479 1.00 64.25 92 PHE A O 1
ATOM 725 N N . SER A 1 93 ? 2.335 8.996 -6.843 1.00 64.62 93 SER A N 1
ATOM 726 C CA . SER A 1 93 ? 3.497 8.355 -7.474 1.00 64.62 93 SER A CA 1
ATOM 727 C C . SER A 1 93 ? 4.142 7.296 -6.569 1.00 64.62 93 SER A C 1
ATOM 729 O O . SER A 1 93 ? 4.606 7.577 -5.463 1.00 64.62 93 SER A O 1
ATOM 731 N N . LEU A 1 94 ? 4.212 6.056 -7.060 1.00 65.38 94 LEU A N 1
ATOM 732 C CA . LEU A 1 94 ? 5.010 4.990 -6.455 1.00 65.38 94 LEU A CA 1
ATOM 733 C C . LEU A 1 94 ? 6.278 4.804 -7.281 1.00 65.38 94 LEU A C 1
ATOM 735 O O . LEU A 1 94 ? 6.167 4.614 -8.483 1.00 65.38 94 LEU A O 1
ATOM 739 N N . SER A 1 95 ? 7.444 4.814 -6.629 1.00 58.22 95 SER A N 1
ATOM 740 C CA . SER A 1 95 ? 8.750 4.555 -7.248 1.00 58.22 95 SER A CA 1
ATOM 741 C C . SER A 1 95 ? 9.585 3.553 -6.452 1.00 58.22 95 SER A C 1
ATOM 743 O O . SER A 1 95 ? 9.460 3.443 -5.231 1.00 58.22 95 SER A O 1
ATOM 745 N N . LYS A 1 96 ? 10.420 2.772 -7.145 1.00 62.69 96 LYS A N 1
ATOM 746 C CA . LYS A 1 96 ? 11.287 1.720 -6.577 1.00 62.69 96 LYS A CA 1
ATOM 747 C C . LYS A 1 96 ? 12.626 1.742 -7.306 1.00 62.69 96 LYS A C 1
ATOM 749 O O . LYS A 1 96 ? 12.606 1.996 -8.485 1.00 62.69 96 LYS A O 1
ATOM 754 N N . ALA A 1 97 ? 13.757 1.450 -6.661 1.00 57.00 97 ALA A N 1
ATOM 755 C CA . ALA A 1 97 ? 15.096 1.535 -7.280 1.00 57.00 97 ALA A CA 1
ATOM 756 C C . ALA A 1 97 ? 15.532 2.970 -7.655 1.00 57.00 97 ALA A C 1
ATOM 758 O O . ALA A 1 97 ? 16.066 3.232 -8.729 1.00 57.00 97 ALA A O 1
ATOM 759 N N . LEU A 1 98 ? 15.305 3.908 -6.734 1.00 63.91 98 LEU A N 1
ATOM 760 C CA . LEU A 1 98 ? 15.921 5.234 -6.766 1.00 63.91 98 LEU A CA 1
ATOM 761 C C . LEU A 1 98 ? 17.321 5.191 -6.136 1.00 63.91 98 LEU A C 1
ATOM 763 O O . LEU A 1 98 ? 17.633 4.273 -5.382 1.00 63.91 98 LEU A O 1
ATOM 767 N N . ASN A 1 99 ? 18.122 6.238 -6.365 1.00 67.88 99 ASN A N 1
ATOM 768 C CA . ASN A 1 99 ? 19.469 6.396 -5.790 1.00 67.88 99 ASN A CA 1
ATOM 769 C C . ASN A 1 99 ? 19.508 6.352 -4.247 1.00 67.88 99 ASN A C 1
ATOM 771 O O . ASN A 1 99 ? 20.583 6.280 -3.663 1.00 67.88 99 ASN A O 1
ATOM 775 N N . GLU A 1 100 ? 18.358 6.429 -3.572 1.00 69.75 100 GLU A N 1
ATOM 776 C CA . GLU A 1 100 ? 18.267 6.386 -2.118 1.00 69.75 100 GLU A CA 1
ATOM 777 C C . GLU A 1 100 ? 17.134 5.463 -1.657 1.00 69.75 100 GLU A C 1
ATOM 779 O O . GLU A 1 100 ? 16.003 5.533 -2.147 1.00 69.75 100 GLU A O 1
ATOM 784 N N . LYS A 1 101 ? 17.404 4.655 -0.627 1.00 71.06 101 LYS A N 1
ATOM 785 C CA . LYS A 1 101 ? 16.384 3.860 0.068 1.00 71.06 101 LYS A CA 1
ATOM 786 C C . LYS A 1 101 ? 15.544 4.765 0.970 1.00 71.06 101 LYS A C 1
ATOM 788 O O . LYS A 1 101 ? 15.843 4.932 2.151 1.00 71.06 101 LYS A O 1
ATOM 793 N N . LYS A 1 102 ? 14.496 5.374 0.415 1.00 73.75 102 LYS A N 1
ATOM 794 C CA . LYS A 1 102 ? 13.569 6.245 1.154 1.00 73.75 102 LYS A CA 1
ATOM 795 C C . LYS A 1 102 ? 12.123 5.929 0.782 1.00 73.75 102 LYS A C 1
ATOM 797 O O . LYS A 1 102 ? 11.794 5.806 -0.390 1.00 73.75 102 LYS A O 1
ATOM 802 N N . ILE A 1 103 ? 11.262 5.845 1.793 1.00 75.44 103 ILE A N 1
ATOM 803 C CA . ILE A 1 103 ? 9.804 5.831 1.634 1.00 75.44 103 ILE A CA 1
ATOM 804 C C . ILE A 1 103 ? 9.321 7.211 2.069 1.00 75.44 103 ILE A C 1
ATOM 806 O O . ILE A 1 103 ? 9.619 7.643 3.183 1.00 75.44 103 ILE A O 1
ATOM 810 N N . LYS A 1 104 ? 8.640 7.931 1.178 1.00 74.44 104 LYS A N 1
ATOM 811 C CA . LYS A 1 104 ? 8.134 9.281 1.438 1.00 74.44 104 LYS A CA 1
ATOM 812 C C . LYS A 1 104 ? 6.721 9.409 0.900 1.00 74.44 104 LYS A C 1
ATOM 814 O O . LYS A 1 104 ? 6.417 8.907 -0.174 1.00 74.44 104 LYS A O 1
ATOM 819 N N . MET A 1 105 ? 5.900 10.133 1.643 1.00 76.50 105 MET A N 1
ATOM 820 C CA . MET A 1 105 ? 4.576 10.566 1.228 1.00 76.50 105 MET A CA 1
ATOM 821 C C . MET A 1 105 ? 4.599 12.089 1.149 1.00 76.50 105 MET A C 1
ATOM 823 O O . MET A 1 105 ? 5.099 12.743 2.065 1.00 76.50 105 MET A O 1
ATOM 827 N N . ARG A 1 106 ? 4.109 12.652 0.045 1.00 75.81 106 ARG A N 1
ATOM 828 C CA . ARG A 1 106 ? 4.056 14.099 -0.177 1.00 75.81 106 ARG A CA 1
ATOM 829 C C . ARG A 1 106 ? 2.621 14.485 -0.493 1.00 75.81 106 ARG A C 1
ATOM 831 O O . ARG A 1 106 ? 2.033 13.920 -1.404 1.00 75.81 106 ARG A O 1
ATOM 838 N N . ILE A 1 107 ? 2.103 15.462 0.241 1.00 77.06 107 ILE A N 1
ATOM 839 C CA . ILE A 1 107 ? 0.812 16.094 -0.031 1.00 77.06 107 ILE A CA 1
ATOM 840 C C . ILE A 1 107 ? 1.123 17.511 -0.500 1.00 77.06 107 ILE A C 1
ATOM 842 O O . ILE A 1 107 ? 1.806 18.256 0.204 1.00 77.06 107 ILE A O 1
ATOM 846 N N . GLN A 1 108 ? 0.683 17.853 -1.706 1.00 75.94 108 GLN A N 1
ATOM 847 C CA . GLN A 1 108 ? 0.888 19.170 -2.298 1.00 75.94 108 GLN A CA 1
ATOM 848 C C . GLN A 1 108 ? -0.440 19.927 -2.288 1.00 75.94 108 GLN A C 1
ATOM 850 O O . GLN A 1 108 ? -1.410 19.490 -2.899 1.00 75.94 108 GLN A O 1
ATOM 855 N N . PHE A 1 109 ? -0.481 21.063 -1.593 1.00 76.81 109 PHE A N 1
ATOM 856 C CA . PHE A 1 109 ? -1.640 21.956 -1.593 1.00 76.81 109 PHE A CA 1
ATOM 857 C C . PHE A 1 109 ? -1.560 22.947 -2.761 1.00 76.81 109 PHE A C 1
ATOM 859 O O . PHE A 1 109 ? -0.473 23.197 -3.296 1.00 76.81 109 PHE A O 1
ATOM 866 N N . ARG A 1 110 ? -2.713 23.519 -3.137 1.00 79.12 110 ARG A N 1
ATOM 867 C CA . ARG A 1 110 ? -2.780 24.650 -4.077 1.00 79.12 110 ARG A CA 1
ATOM 868 C C . ARG A 1 110 ? -2.068 25.868 -3.483 1.00 79.12 110 ARG A C 1
ATOM 870 O O . ARG A 1 110 ? -2.016 26.017 -2.262 1.00 79.12 110 ARG A O 1
ATOM 877 N N . ASP A 1 111 ? -1.534 26.723 -4.350 1.00 79.62 111 ASP A N 1
ATOM 878 C CA . ASP A 1 111 ? -0.750 27.884 -3.931 1.00 79.62 111 ASP A CA 1
ATOM 879 C C . ASP A 1 111 ? -1.556 28.826 -3.026 1.00 79.62 111 ASP A C 1
ATOM 881 O O . ASP A 1 111 ? -2.682 29.220 -3.334 1.00 79.62 111 ASP A O 1
ATOM 885 N N . GLY A 1 112 ? -0.942 29.197 -1.904 1.00 76.19 112 GLY A N 1
ATOM 886 C CA . GLY A 1 112 ? -1.456 30.160 -0.939 1.00 76.19 112 GLY A CA 1
ATOM 887 C C . GLY A 1 112 ? -0.375 31.172 -0.544 1.00 76.19 112 GLY A C 1
ATOM 888 O O . GLY A 1 112 ? 0.811 30.959 -0.818 1.00 76.19 112 GLY A O 1
ATOM 889 N N . PRO A 1 113 ? -0.751 32.301 0.076 1.00 75.31 113 PRO A N 1
ATOM 890 C CA . PRO A 1 113 ? 0.211 33.321 0.466 1.00 75.31 113 PRO A CA 1
ATOM 891 C C . PRO A 1 113 ? 1.081 32.840 1.639 1.00 75.31 113 PRO A C 1
ATOM 893 O O . PRO A 1 113 ? 0.585 32.594 2.735 1.00 75.31 113 PRO A O 1
ATOM 896 N N . GLY A 1 114 ? 2.394 32.768 1.404 1.00 69.69 114 GLY A N 1
ATOM 897 C CA . GLY A 1 114 ? 3.407 32.445 2.412 1.00 69.69 114 GLY A CA 1
ATOM 898 C C . GLY A 1 114 ? 3.906 31.001 2.338 1.00 69.69 114 GLY A C 1
ATOM 899 O O . GLY A 1 114 ? 3.130 30.052 2.283 1.00 69.69 114 GLY A O 1
ATOM 900 N N . LYS A 1 115 ? 5.232 30.831 2.352 1.00 71.19 115 LYS A N 1
ATOM 901 C CA . LYS A 1 115 ? 5.882 29.526 2.520 1.00 71.19 115 LYS A CA 1
ATOM 902 C C . LYS A 1 115 ? 6.445 29.456 3.932 1.00 71.19 115 LYS A C 1
ATOM 904 O O . LYS A 1 115 ? 7.259 30.291 4.317 1.00 71.19 115 LYS A O 1
ATOM 909 N N . THR A 1 116 ? 6.012 28.469 4.699 1.00 75.25 116 THR A N 1
ATOM 910 C CA . THR A 1 116 ? 6.557 28.170 6.025 1.00 75.25 116 THR A CA 1
ATOM 911 C C . THR A 1 116 ? 6.861 26.684 6.078 1.00 75.25 116 THR A C 1
ATOM 913 O O . THR A 1 116 ? 6.045 25.871 5.650 1.00 75.25 116 THR A O 1
ATOM 916 N N . GLU A 1 117 ? 8.040 26.332 6.581 1.00 81.00 117 GLU A N 1
ATOM 917 C CA . GLU A 1 117 ? 8.447 24.943 6.768 1.00 81.00 117 GLU A CA 1
ATOM 918 C C . GLU A 1 117 ? 8.346 24.579 8.249 1.00 81.00 117 GLU A C 1
ATOM 920 O O . GLU 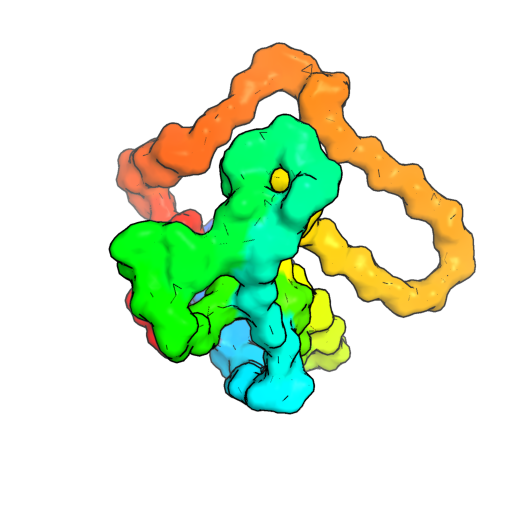A 1 117 ? 8.884 25.268 9.115 1.00 81.00 117 GLU A O 1
ATOM 925 N N . LEU A 1 118 ? 7.642 23.488 8.538 1.00 83.94 118 LEU A N 1
ATOM 926 C CA . LEU A 1 118 ? 7.525 22.906 9.870 1.00 83.94 118 LEU A CA 1
ATOM 927 C C . LEU A 1 118 ? 8.106 21.499 9.808 1.00 83.94 118 LEU A C 1
ATOM 929 O O . LEU A 1 118 ? 7.608 20.651 9.070 1.00 83.94 118 LEU A O 1
ATOM 933 N N . ASN A 1 119 ? 9.160 21.255 10.584 1.00 86.88 119 ASN A N 1
ATOM 934 C CA . ASN A 1 119 ? 9.901 20.000 10.550 1.00 86.88 119 ASN A CA 1
ATOM 935 C C . ASN A 1 119 ? 9.728 19.226 11.859 1.00 86.88 119 ASN A C 1
ATOM 937 O O . ASN A 1 119 ? 9.843 19.779 12.953 1.00 86.88 119 ASN A O 1
ATOM 941 N N . LEU A 1 120 ? 9.472 17.923 11.736 1.00 88.44 120 LEU A N 1
ATOM 942 C CA . LEU A 1 120 ? 9.387 16.981 12.845 1.00 88.44 120 LEU A CA 1
ATOM 943 C C . LEU A 1 120 ? 10.229 15.744 12.522 1.00 88.44 120 LEU A C 1
ATOM 945 O O . LEU A 1 120 ? 9.802 14.874 11.765 1.00 88.44 120 LEU A O 1
ATOM 949 N N . THR A 1 121 ? 11.398 15.637 13.147 1.00 88.44 121 THR A N 1
ATOM 950 C CA . THR A 1 121 ? 12.263 14.456 13.040 1.00 88.44 121 THR A CA 1
ATOM 951 C C . THR A 1 121 ? 12.119 13.601 14.298 1.00 88.44 121 THR A C 1
ATOM 953 O O . THR A 1 121 ? 12.491 14.027 15.392 1.00 88.44 121 THR A O 1
ATOM 956 N N . TYR A 1 122 ? 11.600 12.375 14.165 1.00 87.06 122 TYR A N 1
ATOM 957 C CA . TYR A 1 122 ? 11.342 11.491 15.314 1.00 87.06 122 TYR A CA 1
ATOM 958 C C . TYR A 1 122 ? 12.591 11.220 16.163 1.00 87.06 122 TYR A C 1
ATOM 960 O O . TYR A 1 122 ? 12.523 11.328 17.383 1.00 87.06 122 TYR A O 1
ATOM 968 N N . GLY A 1 123 ? 13.734 10.925 15.534 1.00 87.38 123 GLY A N 1
ATOM 969 C CA . GLY A 1 123 ? 14.985 10.638 16.248 1.00 87.38 123 GLY A CA 1
ATOM 970 C C . GLY A 1 123 ? 15.559 11.833 17.016 1.00 87.38 123 GLY A C 1
ATOM 971 O O . GLY A 1 123 ? 16.270 11.650 18.001 1.00 87.38 123 GLY A O 1
ATOM 972 N N . GLU A 1 124 ? 15.227 13.057 16.603 1.00 89.19 124 GLU A N 1
ATOM 973 C CA . GLU A 1 124 ? 15.653 14.277 17.295 1.00 89.19 124 GLU A CA 1
ATOM 974 C C . GLU A 1 124 ? 14.696 14.638 18.431 1.00 89.19 124 GLU A C 1
ATOM 976 O O . GLU A 1 124 ? 15.151 14.996 19.518 1.00 89.19 124 GLU A O 1
ATOM 981 N N . LYS A 1 125 ? 13.381 14.518 18.194 1.00 90.81 125 LYS A N 1
ATOM 982 C CA . LYS A 1 125 ? 12.345 14.895 19.164 1.00 90.81 125 LYS A CA 1
ATOM 983 C C . LYS A 1 125 ? 12.138 13.854 20.264 1.00 90.81 125 LYS A C 1
ATOM 985 O O . LYS A 1 125 ? 11.929 14.226 21.413 1.00 90.81 125 LYS A O 1
ATOM 990 N N . TYR A 1 126 ? 12.190 12.566 19.930 1.00 91.19 126 TYR A N 1
ATOM 991 C CA . TYR A 1 126 ? 11.887 11.455 20.837 1.00 91.19 126 TYR A CA 1
ATOM 992 C C . TYR A 1 126 ? 13.138 10.619 21.125 1.00 91.19 126 TYR A C 1
ATOM 994 O O . TYR A 1 126 ? 13.185 9.412 20.881 1.00 91.19 126 TYR A O 1
ATOM 1002 N N . LYS A 1 127 ? 14.185 11.270 21.641 1.00 87.69 127 LYS A N 1
ATOM 1003 C CA . LYS A 1 127 ? 15.437 10.592 22.003 1.00 87.69 127 LYS A CA 1
ATOM 1004 C C . LYS A 1 127 ? 15.188 9.537 23.083 1.00 87.69 127 LYS A C 1
ATOM 1006 O O . LYS A 1 127 ? 14.550 9.815 24.092 1.00 87.69 127 LYS A O 1
ATOM 1011 N N . GLY A 1 128 ? 15.717 8.333 22.870 1.00 85.62 128 GLY A N 1
ATOM 1012 C CA . GLY A 1 128 ? 15.595 7.213 23.810 1.00 85.62 128 GLY A CA 1
ATOM 1013 C C . GLY A 1 128 ? 14.279 6.433 23.731 1.00 85.62 128 GLY A C 1
ATOM 1014 O O . GLY A 1 128 ? 14.144 5.425 24.419 1.00 85.62 128 GLY A O 1
ATOM 1015 N N . VAL A 1 129 ? 13.328 6.834 22.879 1.00 90.44 129 VAL A N 1
ATOM 1016 C CA . VAL A 1 129 ? 12.119 6.039 22.623 1.00 90.44 129 VAL A CA 1
ATOM 1017 C C . VAL A 1 129 ? 12.450 4.938 21.619 1.00 90.44 129 VAL A C 1
ATOM 1019 O O . VAL A 1 129 ? 12.863 5.214 20.492 1.00 90.44 129 VAL A O 1
ATOM 1022 N N . LYS A 1 130 ? 12.257 3.676 22.015 1.00 85.50 130 LYS A N 1
ATOM 1023 C CA . LYS A 1 130 ? 12.355 2.545 21.089 1.00 85.50 130 LYS A CA 1
ATOM 1024 C C . LYS A 1 130 ? 11.110 2.535 20.203 1.00 85.50 130 LYS A C 1
ATOM 1026 O O . LYS A 1 130 ? 10.005 2.327 20.694 1.00 85.50 130 LYS A O 1
ATOM 1031 N N . LEU A 1 131 ? 11.300 2.731 18.902 1.00 85.31 131 LEU A N 1
ATOM 1032 C CA . LEU A 1 131 ? 10.251 2.459 17.927 1.00 85.31 131 LEU A CA 1
ATOM 1033 C C . LEU A 1 131 ? 10.176 0.941 17.723 1.00 85.31 131 LEU A C 1
ATOM 1035 O O . LEU A 1 131 ? 11.162 0.323 17.313 1.00 85.31 131 LEU A O 1
ATOM 1039 N N . SER A 1 132 ? 9.034 0.340 18.044 1.00 87.50 132 SER A N 1
ATOM 1040 C CA . SER A 1 132 ? 8.807 -1.082 17.793 1.00 87.50 132 SER A CA 1
ATOM 1041 C C . SER A 1 132 ? 8.772 -1.374 16.296 1.00 87.50 132 SER A C 1
ATOM 1043 O O . SER A 1 132 ? 8.313 -0.563 15.489 1.00 87.50 132 SER A O 1
ATOM 1045 N N . ASN A 1 133 ? 9.283 -2.544 15.913 1.00 88.88 133 ASN A N 1
ATOM 1046 C CA . ASN A 1 133 ? 9.219 -2.998 14.525 1.00 88.88 133 ASN A CA 1
ATOM 1047 C C . ASN A 1 133 ? 7.754 -3.274 14.131 1.00 88.88 133 ASN A C 1
ATOM 1049 O O . ASN A 1 133 ? 6.933 -3.627 14.976 1.00 88.88 133 ASN A O 1
ATOM 1053 N N . ALA A 1 134 ? 7.441 -3.184 12.838 1.00 89.62 134 ALA A N 1
ATOM 1054 C CA . ALA A 1 134 ? 6.131 -3.500 12.281 1.00 89.62 134 ALA A CA 1
ATOM 1055 C C . ALA A 1 134 ? 5.623 -4.878 12.737 1.00 89.62 134 ALA A C 1
ATOM 1057 O O . ALA A 1 134 ? 4.477 -4.997 13.152 1.00 89.62 134 ALA A O 1
ATOM 1058 N N . TYR A 1 135 ? 6.479 -5.905 12.747 1.00 91.56 135 TYR A N 1
ATOM 1059 C CA . TYR A 1 135 ? 6.082 -7.241 13.204 1.00 91.56 135 TYR A CA 1
ATOM 1060 C C . TYR A 1 135 ? 5.769 -7.310 14.703 1.00 91.56 135 TYR A C 1
ATOM 1062 O O . TYR A 1 135 ? 4.863 -8.042 15.081 1.00 91.56 135 TYR A O 1
ATOM 1070 N N . GLU A 1 136 ? 6.473 -6.547 15.551 1.00 92.06 136 GLU A N 1
ATOM 1071 C CA . GLU A 1 136 ? 6.174 -6.501 16.992 1.00 92.06 136 GLU A CA 1
ATOM 1072 C C . GLU A 1 136 ? 4.755 -5.955 17.216 1.00 92.06 136 GLU A C 1
ATOM 1074 O O . GLU A 1 136 ? 3.983 -6.536 17.975 1.00 92.06 136 GLU A O 1
ATOM 1079 N N . HIS A 1 137 ? 4.393 -4.889 16.492 1.00 90.12 137 HIS A N 1
ATOM 1080 C CA . HIS A 1 137 ? 3.050 -4.311 16.539 1.00 90.12 137 HIS A CA 1
ATOM 1081 C C . HIS A 1 137 ? 1.984 -5.243 15.964 1.00 90.12 137 HIS A C 1
ATOM 1083 O O . HIS A 1 137 ? 0.973 -5.469 16.616 1.00 90.12 137 HIS A O 1
ATOM 1089 N N . LEU A 1 138 ? 2.218 -5.829 14.788 1.00 92.31 138 LEU A N 1
ATOM 1090 C CA . LEU A 1 138 ? 1.238 -6.713 14.154 1.00 92.31 138 LEU A CA 1
ATOM 1091 C C . LEU A 1 138 ? 0.976 -7.971 14.988 1.00 92.31 138 LEU A C 1
ATOM 1093 O O . LEU A 1 138 ? -0.166 -8.395 15.114 1.00 92.31 138 LEU A O 1
ATOM 1097 N N . ILE A 1 139 ? 2.008 -8.562 15.593 1.00 93.44 139 ILE A N 1
ATOM 1098 C CA . ILE A 1 139 ? 1.833 -9.717 16.481 1.00 93.44 139 ILE A CA 1
ATOM 1099 C C . ILE A 1 139 ? 1.029 -9.318 17.721 1.00 93.44 139 ILE A C 1
ATOM 1101 O O . ILE A 1 139 ? 0.115 -10.041 18.114 1.00 93.44 139 ILE A O 1
ATOM 1105 N N . LEU A 1 140 ? 1.335 -8.166 18.325 1.00 92.31 140 LEU A N 1
ATOM 1106 C CA . LEU A 1 140 ? 0.578 -7.660 19.468 1.00 92.31 140 LEU A CA 1
ATOM 1107 C C . LEU A 1 140 ? -0.891 -7.393 19.107 1.00 92.31 140 LEU A C 1
ATOM 1109 O O . LEU A 1 140 ? -1.774 -7.744 19.885 1.00 92.31 140 LEU A O 1
ATOM 1113 N N . ASP A 1 141 ? -1.157 -6.840 17.924 1.00 91.00 141 ASP A N 1
ATOM 1114 C CA . ASP A 1 141 ? -2.513 -6.601 17.429 1.00 91.00 141 ASP A CA 1
ATOM 1115 C C . ASP A 1 141 ? -3.318 -7.906 17.332 1.00 91.00 141 ASP A C 1
ATOM 1117 O O . ASP A 1 141 ? -4.484 -7.926 17.724 1.00 91.00 141 ASP A O 1
ATOM 1121 N N . VAL A 1 142 ? -2.694 -9.016 16.912 1.00 92.56 142 VAL A N 1
ATOM 1122 C CA . VAL A 1 142 ? -3.337 -10.346 16.913 1.00 92.56 142 VAL A CA 1
ATOM 1123 C C . VAL A 1 142 ? -3.725 -10.776 18.328 1.00 92.56 142 VAL A C 1
ATOM 1125 O O . VAL A 1 142 ? -4.835 -11.261 18.533 1.00 92.56 142 VAL A O 1
ATOM 1128 N N . PHE A 1 143 ? -2.848 -10.580 19.317 1.00 93.88 143 PHE A N 1
ATOM 1129 C CA . PHE A 1 143 ? -3.154 -10.915 20.715 1.00 93.88 143 PHE A CA 1
ATOM 1130 C C . PHE A 1 143 ? -4.269 -10.050 21.309 1.00 93.88 143 PHE A C 1
ATOM 1132 O O . PHE A 1 143 ? -5.001 -10.512 22.182 1.00 93.88 143 PHE A O 1
ATOM 1139 N N . MET A 1 144 ? -4.405 -8.814 20.832 1.00 91.25 144 MET A N 1
ATOM 1140 C CA . MET A 1 144 ? -5.445 -7.876 21.255 1.00 91.25 144 MET A CA 1
ATOM 1141 C C . MET A 1 144 ? -6.742 -7.999 20.430 1.00 91.25 144 MET A C 1
ATOM 1143 O O . MET A 1 144 ? -7.638 -7.176 20.600 1.00 91.25 144 MET A O 1
ATOM 1147 N N . ASP A 1 145 ? -6.838 -8.987 19.527 1.00 87.19 145 ASP A N 1
ATOM 1148 C CA . ASP A 1 145 ? -7.921 -9.158 18.535 1.00 87.19 145 ASP A CA 1
ATOM 1149 C C . ASP A 1 145 ? -8.209 -7.881 17.710 1.00 87.19 145 ASP A C 1
ATOM 1151 O O . ASP A 1 145 ? -9.321 -7.631 17.242 1.00 87.19 145 ASP A O 1
ATOM 1155 N N . SER A 1 146 ? -7.181 -7.053 17.499 1.00 87.75 146 SER A N 1
ATOM 1156 C CA . SER A 1 146 ? -7.257 -5.839 16.689 1.00 87.75 146 SER A CA 1
ATOM 1157 C C . SER A 1 146 ? -6.987 -6.163 15.222 1.00 87.75 146 SER A C 1
ATOM 1159 O O . SER A 1 146 ? -5.888 -6.555 14.834 1.00 87.75 146 SER A O 1
ATOM 1161 N N . LYS A 1 147 ? -7.998 -5.965 14.371 1.00 86.56 147 LYS A N 1
ATOM 1162 C CA . LYS A 1 147 ? -7.940 -6.291 12.930 1.00 86.56 147 LYS A CA 1
ATOM 1163 C C . LYS A 1 147 ? -7.715 -5.073 12.033 1.00 86.56 147 LYS A C 1
ATOM 1165 O O . LYS A 1 147 ? -7.726 -5.198 10.815 1.00 86.56 147 LYS A O 1
ATOM 1170 N N . ILE A 1 148 ? -7.483 -3.903 12.630 1.00 85.19 148 ILE A N 1
ATOM 1171 C CA . ILE A 1 148 ? -7.398 -2.604 11.938 1.00 85.19 148 ILE A CA 1
ATOM 1172 C C . ILE A 1 148 ? -6.269 -2.583 10.905 1.00 85.19 148 ILE A C 1
ATOM 1174 O O . ILE A 1 148 ? -6.443 -2.101 9.788 1.00 85.19 148 ILE A O 1
ATOM 1178 N N . ASN A 1 149 ? -5.117 -3.141 11.275 1.00 86.75 149 ASN A N 1
ATOM 1179 C CA . ASN A 1 149 ? -3.910 -3.138 10.450 1.00 86.75 149 ASN A CA 1
ATOM 1180 C C . ASN A 1 149 ? -3.824 -4.345 9.498 1.00 86.75 149 ASN A C 1
ATOM 1182 O O . ASN A 1 149 ? -2.804 -4.532 8.835 1.00 86.75 149 ASN A O 1
ATOM 1186 N N . PHE A 1 150 ? -4.881 -5.163 9.417 1.00 89.25 150 PHE A N 1
ATOM 1187 C CA . PHE A 1 150 ? -4.923 -6.374 8.601 1.00 89.25 150 PHE A CA 1
ATOM 1188 C C . PHE A 1 150 ? -5.864 -6.217 7.409 1.00 89.25 150 PHE A C 1
ATOM 1190 O O . PHE A 1 150 ? -7.021 -5.808 7.535 1.00 89.25 150 PHE A O 1
ATOM 1197 N N . VAL A 1 151 ? -5.368 -6.615 6.240 1.00 88.75 151 VAL A N 1
ATOM 1198 C CA . VAL A 1 151 ? -6.122 -6.563 4.984 1.00 88.75 151 VAL A CA 1
ATOM 1199 C C . VAL A 1 151 ? -7.320 -7.511 5.060 1.00 88.75 151 VAL A C 1
ATOM 1201 O O . VAL A 1 151 ? -7.176 -8.678 5.434 1.00 88.75 151 VAL A O 1
ATOM 1204 N N . ARG A 1 152 ? -8.511 -7.001 4.734 1.00 90.25 152 ARG A N 1
ATOM 1205 C CA . ARG A 1 152 ? -9.751 -7.786 4.638 1.00 90.25 152 ARG A CA 1
ATOM 1206 C C . ARG A 1 152 ? -9.906 -8.386 3.235 1.00 90.25 152 ARG A C 1
ATOM 1208 O O . ARG A 1 152 ? -9.287 -7.924 2.283 1.00 90.25 152 ARG A O 1
ATOM 1215 N N . SER A 1 153 ? -10.713 -9.435 3.095 1.00 89.50 153 SER A N 1
ATOM 1216 C CA . SER A 1 153 ? -10.889 -10.126 1.809 1.00 89.50 153 SER A CA 1
ATOM 1217 C C . SER A 1 153 ? -11.510 -9.248 0.719 1.00 89.50 153 SER A C 1
ATOM 1219 O O . SER A 1 153 ? -11.143 -9.383 -0.439 1.00 89.50 153 SER A O 1
ATOM 1221 N N . ASP A 1 154 ? -12.419 -8.349 1.080 1.00 89.38 154 ASP A N 1
ATOM 1222 C CA . ASP A 1 154 ? -13.005 -7.347 0.185 1.00 89.38 154 ASP A CA 1
ATOM 1223 C C . ASP A 1 154 ? -12.016 -6.217 -0.138 1.00 89.38 154 ASP A C 1
ATOM 1225 O O . ASP A 1 154 ? -11.893 -5.853 -1.300 1.00 89.38 154 ASP A O 1
ATOM 1229 N N . GLU A 1 155 ? -11.222 -5.738 0.831 1.00 86.19 155 GLU A N 1
ATOM 1230 C CA . GLU A 1 155 ? -10.103 -4.817 0.543 1.00 86.19 155 GLU A CA 1
ATOM 1231 C C . GLU A 1 155 ? -9.143 -5.397 -0.503 1.00 86.19 155 GLU A C 1
ATOM 1233 O O . GLU A 1 155 ? -8.608 -4.659 -1.323 1.00 86.19 155 GLU A O 1
ATOM 1238 N N . LEU A 1 156 ? -8.907 -6.713 -0.467 1.00 87.81 156 LEU A N 1
ATOM 1239 C CA . LEU A 1 156 ? -8.035 -7.394 -1.421 1.00 87.81 156 LEU A CA 1
ATOM 1240 C C . LEU A 1 156 ? -8.659 -7.513 -2.818 1.00 87.81 156 LEU A C 1
ATOM 1242 O O . LEU A 1 156 ? -7.921 -7.567 -3.793 1.00 87.81 156 LEU A O 1
ATOM 1246 N N . GLN A 1 157 ? -9.986 -7.583 -2.924 1.00 86.06 157 GLN A N 1
ATOM 1247 C CA . GLN A 1 157 ? -10.677 -7.658 -4.216 1.00 86.06 157 GLN A CA 1
ATOM 1248 C C . GLN A 1 157 ? -10.679 -6.317 -4.955 1.00 86.06 157 GLN A C 1
ATOM 1250 O O . GLN A 1 157 ? -10.676 -6.307 -6.181 1.00 86.06 157 GLN A O 1
ATOM 1255 N N . GLU A 1 158 ? -10.684 -5.211 -4.211 1.00 82.44 158 GLU A N 1
ATOM 1256 C CA . GLU A 1 158 ? -10.713 -3.847 -4.756 1.00 82.44 158 GLU A CA 1
ATOM 1257 C C . GLU A 1 158 ? -9.307 -3.262 -5.005 1.00 82.44 158 GLU A C 1
ATOM 1259 O O . GLU A 1 158 ? -9.182 -2.177 -5.572 1.00 82.44 158 GLU A O 1
ATOM 1264 N N . ALA A 1 159 ? -8.247 -3.931 -4.535 1.00 77.12 159 ALA A N 1
ATOM 1265 C CA . ALA A 1 159 ? -6.856 -3.467 -4.618 1.00 77.12 159 ALA A CA 1
ATOM 1266 C C . ALA A 1 159 ? -6.122 -3.975 -5.864 1.00 77.12 159 ALA A C 1
ATOM 1268 O O . ALA A 1 159 ? -5.281 -3.193 -6.370 1.00 77.12 159 ALA A O 1
#

Organism: NCBI:txid392033

Radius of gyration: 20.07 Å; chains: 1; bounding box: 50×49×47 Å

Sequence (159 aa):
MQILSIVALEKSCSTKGEDIRDEKVKVLRCISPIKMEDVVLGQYIDKSDSSDNEYRQGYLDNPGVSKDSKTPTYNTQVVLLINNEQDTSIDFSLSKALNEKKIKMRIQFRDGPGKTELNLTYGEKYKGVKLSNAYEHLILDVFMDSKINFVRSDELQEA

InterPro domains:
  IPR001282 Glucose-6-phosphate dehydrogenase [PTHR23429] (1-115)
  IPR022675 Glucose-6-phosphate dehydrogenase, C-terminal [PF02781] (1-114)
  IPR022675 Glucose-6-phosphate dehydrogenase, C-terminal [PF02781] (115-158)

Secondary structure (DSSP, 8-state):
-HHHHHHT----S-S-HHHHHHHHHHHHHTBPPPPGGGEEEE-----TT-SSGGGSS-GGGSTTS-TT----SEEEEE-EEB--TT--EE------S-SS--------PPP-S--------HHHHSTTPPPPPHHHHHHHHHHTT--TTS--HHHHH--

Foldseek 3Di:
DVVVLVVPFDDFPDPAQVSSQVSSLVQLVQWDPFDPVFWDFAFFQADCPDPDPVRRHGPLRPPVDPVPDPDGQWTFFTFTQRDDPVRDGDGDTDTDPDPDDDDDDDDDDDDDPDDDDDDDDCCVPPPPDDDDDPVVVVVVCVVVVNCNPPQDPSNVVSD

pLDDT: mean 77.02, std 10.92, range [52.69, 93.88]